Protein AF-A0AAP3E823-F1 (afdb_monomer)

Solvent-accessible surface area (backbone atoms only — not comparable to full-atom values): 6350 Å² total; per-residue (Å²): 135,90,78,86,80,84,66,69,61,62,56,53,45,59,74,65,74,56,81,78,81,44,79,62,42,67,45,74,44,62,68,38,84,62,47,60,47,36,44,69,20,54,100,88,42,79,54,56,54,14,58,66,61,13,47,54,51,44,65,74,42,41,81,78,70,56,56,98,84,59,53,60,43,56,47,44,50,53,53,39,50,49,29,41,52,40,19,40,69,52,34,72,75,85,82,45,58,60,33,75,30,47,45,75,42,82,103

Radius of gyration: 16.6 Å; Cα contacts (8 Å, |Δi|>4): 126; chains: 1; bounding box: 34×46×40 Å

Sequence (107 aa):
MSGISVSGFDTVLDALDYDVSGTAKYTVKARAEYAVFVEFGSSRNQAQPFIRPAVEQTMRNIDTLIDDTADSDEIARILAEDIADNSRGNAPVDTGNLRDSITVEEQ

Foldseek 3Di:
DDDDDPPPPVVVCVVVVPPLPAPKAKDKDQQPPCVVCQQCPDPVGHHQRQLVVQLVVCVVCLVVLDDVPDDNNRSNVSSSVSSLVSSLVSDDVPPSSRSVRIDMDID

Structure (mmCIF, N/CA/C/O backbone):
data_AF-A0AAP3E823-F1
#
_entry.id   AF-A0AAP3E823-F1
#
loop_
_atom_site.group_PDB
_atom_site.id
_atom_site.type_symbol
_atom_site.label_atom_id
_atom_site.label_alt_id
_atom_site.label_comp_id
_atom_site.label_asym_id
_atom_site.label_entity_id
_atom_site.label_seq_id
_atom_site.pdbx_PDB_ins_code
_atom_site.Cartn_x
_atom_site.Cartn_y
_atom_site.Cartn_z
_atom_site.occupancy
_atom_site.B_iso_or_equiv
_atom_site.auth_seq_id
_atom_site.auth_comp_id
_atom_site.auth_asym_id
_atom_site.auth_atom_id
_atom_site.pdbx_PDB_model_num
ATOM 1 N N . MET A 1 1 ? -7.430 33.522 -3.231 1.00 36.59 1 MET A N 1
ATOM 2 C CA . MET A 1 1 ? -6.639 33.022 -2.087 1.00 36.59 1 MET A CA 1
ATOM 3 C C . MET A 1 1 ? -5.451 32.278 -2.667 1.00 36.59 1 MET A C 1
ATOM 5 O O . MET A 1 1 ? -5.670 31.330 -3.404 1.00 36.59 1 MET A O 1
ATOM 9 N N . SER A 1 2 ? -4.241 32.800 -2.463 1.00 41.62 2 SER A N 1
ATOM 10 C CA . SER A 1 2 ? -3.000 32.258 -3.030 1.00 41.62 2 SER A CA 1
ATOM 11 C C . SER A 1 2 ? -2.523 31.082 -2.181 1.00 41.62 2 SER A C 1
ATOM 13 O O . SER A 1 2 ? -2.332 31.249 -0.977 1.00 41.62 2 SER A O 1
ATOM 15 N N . GLY A 1 3 ? -2.382 29.906 -2.790 1.00 35.06 3 GLY A N 1
ATOM 16 C CA . GLY A 1 3 ? -1.703 28.760 -2.195 1.00 35.06 3 GLY A CA 1
ATOM 17 C C . GLY A 1 3 ? -0.264 28.736 -2.693 1.00 35.06 3 GLY A C 1
ATOM 18 O O . GLY A 1 3 ? -0.032 28.641 -3.894 1.00 35.06 3 GLY A O 1
ATOM 19 N N . ILE A 1 4 ? 0.695 28.853 -1.780 1.00 42.94 4 ILE A N 1
ATOM 20 C CA . ILE A 1 4 ? 2.114 28.660 -2.077 1.00 42.94 4 ILE A CA 1
ATOM 21 C C . ILE A 1 4 ? 2.343 27.146 -2.138 1.00 42.94 4 ILE A C 1
ATOM 23 O O . ILE A 1 4 ? 2.301 26.477 -1.108 1.00 42.94 4 ILE A O 1
ATOM 27 N N . SER A 1 5 ? 2.554 26.611 -3.342 1.00 43.97 5 SER A N 1
ATOM 28 C CA . SER A 1 5 ? 3.128 25.277 -3.526 1.00 43.97 5 SER A CA 1
ATOM 29 C C . SER A 1 5 ? 4.645 25.413 -3.434 1.00 43.97 5 SER A C 1
ATOM 31 O O . SER A 1 5 ? 5.263 26.074 -4.266 1.00 43.97 5 SER A O 1
ATOM 33 N N . VAL A 1 6 ? 5.239 24.856 -2.382 1.00 46.38 6 VAL A N 1
ATOM 34 C CA . VAL A 1 6 ? 6.695 24.779 -2.225 1.00 46.38 6 VAL A CA 1
ATOM 35 C C . VAL A 1 6 ? 7.159 23.510 -2.939 1.00 46.38 6 VAL A C 1
ATOM 37 O O . VAL A 1 6 ? 7.185 22.432 -2.350 1.00 46.38 6 VAL A O 1
ATOM 40 N N . SER A 1 7 ? 7.501 23.624 -4.221 1.00 50.16 7 SER A N 1
ATOM 41 C CA . SER A 1 7 ? 8.065 22.538 -5.032 1.00 50.16 7 SER A CA 1
ATOM 42 C C . SER A 1 7 ? 9.583 22.466 -4.844 1.00 50.16 7 SER A C 1
ATOM 44 O O . SER A 1 7 ? 10.351 22.746 -5.754 1.00 50.16 7 SER A O 1
ATOM 46 N N . GLY A 1 8 ? 10.026 22.141 -3.629 1.00 46.88 8 GLY A N 1
ATOM 47 C CA . GLY A 1 8 ? 11.443 21.866 -3.358 1.00 46.88 8 GLY A CA 1
ATOM 48 C C . GLY A 1 8 ? 11.865 20.448 -3.746 1.00 46.88 8 GLY A C 1
ATOM 49 O O . GLY A 1 8 ? 13.049 20.190 -3.864 1.00 46.88 8 GLY A O 1
ATOM 50 N N . PHE A 1 9 ? 10.913 19.531 -3.936 1.00 53.16 9 PHE A N 1
ATOM 51 C CA . PHE A 1 9 ? 11.193 18.133 -4.283 1.00 53.16 9 PHE A CA 1
ATOM 52 C C . PHE A 1 9 ? 11.320 17.927 -5.799 1.00 53.16 9 PHE A C 1
ATOM 54 O O . PHE A 1 9 ? 12.211 17.221 -6.246 1.00 53.16 9 PHE A O 1
ATOM 61 N N . ASP A 1 10 ? 10.483 18.614 -6.581 1.00 53.50 10 ASP A N 1
ATOM 62 C CA . ASP A 1 10 ? 10.449 18.540 -8.050 1.00 53.50 10 ASP A CA 1
ATOM 63 C C . ASP A 1 10 ? 11.791 18.962 -8.676 1.00 53.50 10 ASP A C 1
ATOM 65 O O . ASP A 1 10 ? 12.377 18.255 -9.486 1.00 53.50 10 ASP A O 1
ATOM 69 N N . THR A 1 11 ? 12.368 20.059 -8.174 1.00 54.12 11 THR A N 1
ATOM 70 C CA . THR A 1 11 ? 13.684 20.562 -8.604 1.00 54.12 11 THR A CA 1
ATOM 71 C C . THR A 1 11 ? 14.839 19.643 -8.202 1.00 54.12 11 THR A C 1
ATOM 73 O O . THR A 1 11 ? 15.893 19.667 -8.827 1.00 54.12 11 THR A O 1
ATOM 76 N N . VAL A 1 12 ? 14.674 18.857 -7.135 1.00 57.88 12 VAL A N 1
ATOM 77 C CA . VAL A 1 12 ? 15.710 17.924 -6.671 1.00 57.88 12 VAL A CA 1
ATOM 78 C C . VAL A 1 12 ? 15.712 16.659 -7.528 1.00 57.88 12 VAL A C 1
ATOM 80 O O . VAL A 1 12 ? 16.789 16.137 -7.794 1.00 57.88 12 VAL A O 1
ATOM 83 N N . LEU A 1 13 ? 14.547 16.207 -8.007 1.00 55.44 13 LEU A N 1
ATOM 84 C CA . LEU A 1 13 ? 14.467 15.127 -8.996 1.00 55.44 13 LEU A CA 1
ATOM 85 C C . LEU A 1 13 ? 15.037 15.555 -10.357 1.00 55.44 13 LEU A C 1
ATOM 87 O O . LEU A 1 13 ? 15.832 14.814 -10.927 1.00 55.44 13 LEU A O 1
ATOM 91 N N . ASP A 1 14 ? 14.723 16.770 -10.816 1.00 51.12 14 ASP A N 1
ATOM 92 C CA . ASP A 1 14 ? 15.259 17.338 -12.067 1.00 51.12 14 ASP A CA 1
ATOM 93 C C . ASP A 1 14 ? 16.796 17.498 -12.021 1.00 51.12 14 ASP A C 1
ATOM 95 O O . ASP A 1 14 ? 17.508 17.194 -12.975 1.00 51.12 14 ASP A O 1
ATOM 99 N N . ALA A 1 15 ? 17.349 17.890 -10.864 1.00 58.41 15 ALA A N 1
ATOM 100 C CA . ALA A 1 15 ? 18.794 18.041 -10.667 1.00 58.41 15 ALA A CA 1
ATOM 101 C C . ALA A 1 15 ? 19.578 16.715 -10.606 1.00 58.41 15 ALA A C 1
ATOM 103 O O . ALA A 1 15 ? 20.806 16.739 -10.721 1.00 58.41 15 ALA A O 1
ATOM 104 N N . LEU A 1 16 ? 18.903 15.579 -10.400 1.00 66.25 16 LEU A N 1
ATOM 105 C CA . LEU A 1 16 ? 19.521 14.250 -10.409 1.00 66.25 16 LEU A CA 1
ATOM 106 C C . LEU A 1 16 ? 19.560 13.613 -11.812 1.00 66.25 16 LEU 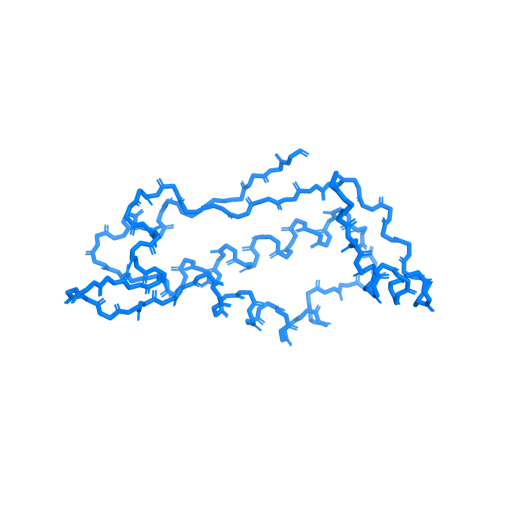A C 1
ATOM 108 O O . LEU A 1 16 ? 19.984 12.466 -11.911 1.00 66.25 16 LEU A O 1
ATOM 112 N N . ASP A 1 17 ? 19.163 14.334 -12.874 1.00 49.28 17 ASP A N 1
ATOM 113 C CA . ASP A 1 17 ? 19.065 13.816 -14.258 1.00 49.28 17 ASP A CA 1
ATOM 114 C C . ASP A 1 17 ? 18.221 12.529 -14.344 1.00 49.28 17 ASP A C 1
ATOM 116 O O . ASP A 1 17 ? 18.445 11.650 -15.174 1.00 49.28 17 ASP A O 1
ATOM 120 N N . TYR A 1 18 ? 17.253 12.386 -13.435 1.00 50.22 18 TYR A N 1
ATOM 121 C CA . TYR A 1 18 ? 16.345 11.251 -13.405 1.00 50.22 18 TYR A CA 1
ATOM 122 C C . TYR A 1 18 ? 15.107 11.644 -14.215 1.00 50.22 18 TYR A C 1
ATOM 124 O O . TYR A 1 18 ? 14.174 12.246 -13.682 1.00 50.22 18 TYR A O 1
ATOM 132 N N . ASP A 1 19 ? 15.126 11.362 -15.522 1.00 44.91 19 ASP A N 1
ATOM 133 C CA . ASP A 1 19 ? 13.972 11.528 -16.413 1.00 44.91 19 ASP A CA 1
ATOM 134 C C . ASP A 1 19 ? 12.849 10.587 -15.950 1.00 44.91 19 ASP A C 1
ATOM 136 O O . ASP A 1 19 ? 12.721 9.453 -16.411 1.00 44.91 19 ASP A O 1
ATOM 140 N N . VAL A 1 20 ? 12.032 11.026 -14.986 1.00 50.47 20 VAL A N 1
ATOM 141 C CA . VAL A 1 20 ? 10.769 10.353 -14.653 1.00 50.47 20 VAL A CA 1
ATOM 142 C C . VAL A 1 20 ? 9.775 10.678 -15.764 1.00 50.47 20 VAL A C 1
ATOM 144 O O . VAL A 1 20 ? 8.803 11.403 -15.575 1.00 50.47 20 VAL A O 1
ATOM 147 N N . SER A 1 21 ? 10.014 10.109 -16.941 1.00 50.25 21 SER A N 1
ATOM 148 C CA . SER A 1 21 ? 9.068 10.050 -18.058 1.00 50.25 21 SER A CA 1
ATOM 149 C C . SER A 1 21 ? 8.105 8.860 -17.895 1.00 50.25 21 SER A C 1
ATOM 151 O O . SER A 1 21 ? 7.580 8.305 -18.857 1.00 50.25 21 SER A O 1
ATOM 153 N N . GLY A 1 22 ? 7.871 8.435 -16.649 1.00 53.28 22 GLY A N 1
ATOM 154 C CA . GLY A 1 22 ? 6.865 7.434 -16.324 1.00 53.28 22 GLY A CA 1
ATOM 155 C C . GLY A 1 22 ? 5.484 8.076 -16.343 1.00 53.28 22 GLY A C 1
ATOM 156 O O . GLY A 1 22 ? 5.188 8.951 -15.527 1.00 53.28 22 GLY A O 1
ATOM 157 N N . THR A 1 23 ? 4.635 7.666 -17.283 1.00 60.94 23 THR A N 1
ATOM 158 C CA . THR A 1 23 ? 3.230 8.106 -17.320 1.00 60.94 23 THR A CA 1
ATOM 159 C C . THR A 1 23 ? 2.358 7.215 -16.428 1.00 60.94 23 THR A C 1
ATOM 161 O O . THR A 1 23 ? 1.293 7.653 -15.986 1.00 60.94 23 THR A O 1
ATOM 164 N N . ALA A 1 24 ? 2.806 5.991 -16.119 1.00 68.50 24 ALA A N 1
ATOM 165 C CA . ALA A 1 24 ? 2.025 5.024 -15.359 1.00 68.50 24 ALA A CA 1
ATOM 166 C C . ALA A 1 24 ? 1.988 5.377 -13.867 1.00 68.50 24 ALA A C 1
ATOM 168 O O . ALA A 1 24 ? 2.993 5.353 -13.151 1.00 68.50 24 ALA A O 1
ATOM 169 N N . LYS A 1 25 ? 0.789 5.683 -13.371 1.00 78.62 25 LYS A N 1
ATOM 170 C CA . LYS A 1 25 ? 0.564 6.028 -11.970 1.00 78.62 25 LYS A CA 1
ATOM 171 C C . LYS A 1 25 ? -0.207 4.919 -11.274 1.00 78.62 25 LYS A C 1
ATOM 173 O O . LYS A 1 25 ? -1.390 4.722 -11.521 1.00 78.62 25 LYS A O 1
ATOM 178 N N . TYR A 1 26 ? 0.430 4.257 -10.318 1.00 83.06 26 TYR A N 1
ATOM 179 C CA . TYR A 1 26 ? -0.208 3.208 -9.528 1.00 83.06 26 TYR A CA 1
ATOM 180 C C . TYR A 1 26 ? -0.724 3.741 -8.188 1.00 83.0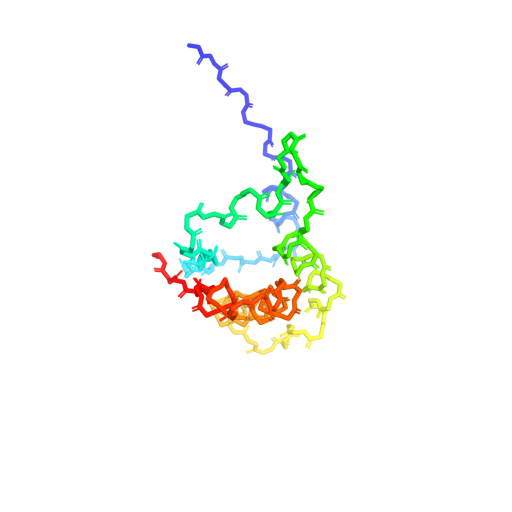6 26 TYR A C 1
ATOM 182 O O . TYR A 1 26 ? -0.124 4.608 -7.553 1.00 83.06 26 TYR A O 1
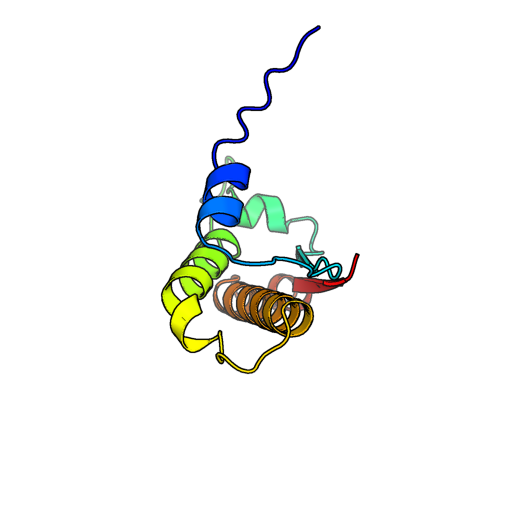ATOM 190 N N . THR A 1 27 ? -1.867 3.225 -7.739 1.00 87.06 27 THR A N 1
ATOM 191 C CA . THR A 1 27 ? -2.468 3.529 -6.437 1.00 87.06 27 THR A CA 1
ATOM 192 C C . THR A 1 27 ? -2.704 2.245 -5.660 1.00 87.06 27 THR A C 1
ATOM 194 O O . THR A 1 27 ? -3.466 1.383 -6.092 1.00 87.06 27 THR A O 1
ATOM 197 N N . VAL A 1 28 ? -2.114 2.154 -4.471 1.00 87.56 28 VAL A N 1
ATOM 198 C CA . VAL A 1 28 ? -2.389 1.072 -3.520 1.00 87.56 28 VAL A CA 1
ATOM 199 C C . VAL A 1 28 ? -3.566 1.482 -2.635 1.00 87.56 28 VAL A C 1
ATOM 201 O O . VAL A 1 28 ? -3.534 2.538 -1.998 1.00 87.56 28 VAL A O 1
ATOM 204 N N . LYS A 1 29 ? -4.625 0.669 -2.601 1.00 89.12 29 LYS A N 1
ATOM 205 C CA . LYS A 1 29 ? -5.836 0.928 -1.804 1.00 89.12 29 LYS A CA 1
ATOM 206 C C . LYS A 1 29 ? -6.193 -0.285 -0.960 1.00 89.12 29 LYS A C 1
ATOM 208 O O . LYS A 1 29 ? -6.198 -1.404 -1.458 1.00 89.12 29 LYS A O 1
ATOM 213 N N . ALA A 1 30 ? -6.580 -0.045 0.290 1.00 90.38 30 ALA A N 1
ATOM 214 C CA . ALA A 1 30 ? -7.309 -1.017 1.096 1.00 90.38 30 ALA A CA 1
ATOM 215 C C . ALA A 1 30 ? -8.812 -0.761 0.924 1.00 90.38 30 ALA A C 1
ATOM 217 O O . ALA A 1 30 ? -9.305 0.301 1.309 1.00 90.38 30 ALA A O 1
ATOM 218 N N . ARG A 1 31 ? -9.542 -1.702 0.313 1.00 89.94 31 ARG A N 1
ATOM 219 C CA . ARG A 1 31 ? -10.980 -1.535 0.026 1.00 89.94 31 ARG A CA 1
ATOM 220 C C . ARG A 1 31 ? -11.883 -1.742 1.240 1.00 89.94 31 ARG A C 1
ATOM 222 O O . ARG A 1 31 ? -13.047 -1.353 1.199 1.00 89.94 31 ARG A O 1
ATOM 229 N N . ALA A 1 32 ? -11.377 -2.347 2.311 1.00 90.19 32 ALA A N 1
ATOM 230 C CA . ALA A 1 32 ? -12.136 -2.489 3.544 1.00 90.19 32 ALA A CA 1
ATOM 231 C C . ALA A 1 32 ? -12.419 -1.110 4.163 1.00 90.19 32 ALA A C 1
ATOM 233 O O . ALA A 1 32 ? -11.495 -0.374 4.499 1.00 90.19 32 ALA A O 1
ATOM 234 N N . GLU A 1 33 ? -13.694 -0.777 4.383 1.00 87.81 33 GLU A N 1
ATOM 235 C CA . GLU A 1 33 ? -14.102 0.525 4.942 1.00 87.81 33 GLU A CA 1
ATOM 236 C C . GLU A 1 33 ? -13.450 0.820 6.301 1.00 87.81 33 GLU A C 1
ATOM 238 O O . GLU A 1 33 ? -13.117 1.961 6.618 1.00 87.81 33 GLU A O 1
ATOM 243 N N . TYR A 1 34 ? -13.221 -0.224 7.102 1.00 88.88 34 TYR A N 1
ATOM 244 C CA . TYR A 1 34 ? -12.612 -0.094 8.421 1.00 88.88 34 TYR A CA 1
ATOM 245 C C . TYR A 1 34 ? -11.081 0.039 8.394 1.00 88.88 34 TYR A C 1
ATOM 247 O O . TYR A 1 34 ? -10.487 0.291 9.443 1.00 88.88 34 TYR A O 1
ATOM 255 N N . ALA A 1 35 ? -10.433 -0.097 7.230 1.00 90.81 35 ALA A N 1
ATOM 256 C CA . ALA A 1 35 ? -8.977 -0.036 7.087 1.00 90.81 35 ALA A CA 1
ATOM 257 C C . ALA A 1 35 ? -8.382 1.270 7.636 1.00 90.81 35 ALA A C 1
ATOM 259 O O . ALA A 1 35 ? -7.332 1.258 8.272 1.00 90.81 35 ALA A O 1
ATOM 260 N N . VAL A 1 36 ? -9.089 2.392 7.464 1.00 91.75 36 VAL A N 1
ATOM 261 C CA . VAL A 1 36 ? -8.663 3.704 7.976 1.00 91.75 36 VAL A CA 1
ATOM 262 C C . VAL A 1 36 ? -8.580 3.707 9.505 1.00 91.75 36 VAL A C 1
ATOM 264 O O . VAL A 1 36 ? -7.625 4.231 10.073 1.00 91.75 36 VAL A O 1
ATOM 267 N N . PHE A 1 37 ? -9.546 3.087 10.186 1.00 92.38 37 PHE A N 1
ATOM 268 C CA . PHE A 1 37 ? -9.533 2.996 11.649 1.00 92.38 37 PHE A CA 1
ATOM 269 C C . PHE A 1 37 ? -8.450 2.044 12.163 1.00 92.38 37 PHE A C 1
ATOM 271 O O . PHE A 1 37 ? -7.999 2.201 13.294 1.00 92.38 37 PHE A O 1
ATOM 278 N N . VAL A 1 38 ? -8.029 1.071 11.351 1.00 92.44 38 VAL A N 1
ATOM 279 C CA . VAL A 1 38 ? -6.908 0.179 11.677 1.00 92.44 38 VAL A CA 1
ATOM 280 C C . VAL A 1 38 ? -5.582 0.930 11.530 1.00 92.44 38 VAL A C 1
ATOM 282 O O . VAL A 1 38 ? -4.793 0.940 12.470 1.00 92.44 38 VAL A O 1
ATOM 285 N N . GLU A 1 39 ? -5.379 1.645 10.419 1.00 92.00 39 GLU A N 1
ATOM 286 C CA . GLU A 1 39 ? -4.135 2.378 10.137 1.00 92.00 39 GLU A CA 1
ATOM 287 C C . GLU A 1 39 ? -3.855 3.489 11.160 1.00 92.00 39 GLU A C 1
ATOM 289 O O . GLU A 1 39 ? -2.727 3.652 11.622 1.00 92.00 39 GLU A O 1
ATOM 294 N N . PHE A 1 40 ? -4.884 4.257 11.525 1.00 93.62 40 PHE A N 1
ATOM 295 C CA . PHE A 1 40 ? -4.742 5.437 12.387 1.00 93.62 40 PHE A CA 1
ATOM 296 C C . PHE A 1 40 ? -5.193 5.211 13.831 1.00 93.62 40 PHE A C 1
ATOM 298 O O . PHE A 1 40 ? -4.934 6.048 14.698 1.00 93.62 40 PHE A O 1
ATOM 305 N N . GLY A 1 41 ? -5.845 4.083 14.108 1.00 92.56 41 GLY A N 1
ATOM 306 C CA . GLY A 1 41 ? -6.481 3.823 15.392 1.00 92.56 41 GLY A CA 1
ATOM 307 C C . GLY A 1 41 ? -7.807 4.566 15.558 1.00 92.56 41 GLY A C 1
ATOM 308 O O . GLY A 1 41 ? -8.283 5.309 14.698 1.00 92.56 41 GLY A O 1
ATOM 309 N N . SER A 1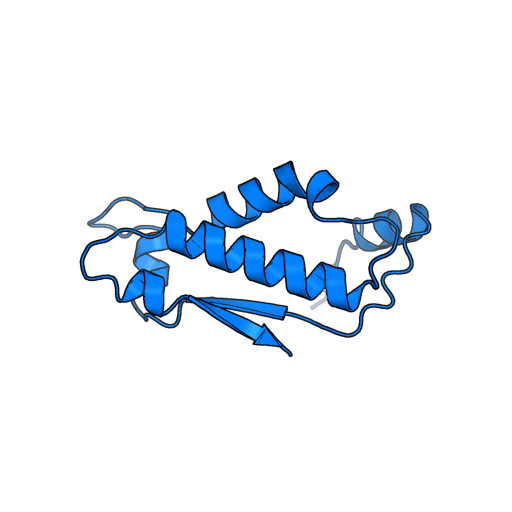 42 ? -8.431 4.353 16.711 1.00 91.62 42 SER A N 1
ATOM 310 C CA . SER A 1 42 ? -9.670 5.015 17.120 1.00 91.62 42 SER A CA 1
ATOM 311 C C . SER A 1 42 ? -9.616 5.366 18.607 1.00 91.62 42 SER A C 1
ATOM 313 O O . SER A 1 42 ? -8.685 4.997 19.316 1.00 91.62 42 SER A O 1
ATOM 315 N N . SER A 1 43 ? -10.647 6.030 19.131 1.00 91.00 43 SER A N 1
ATOM 316 C CA . SER A 1 43 ? -10.730 6.332 20.569 1.00 91.00 43 SER A CA 1
ATOM 317 C C . SER A 1 43 ? -10.757 5.089 21.468 1.00 91.00 43 SER A C 1
ATOM 319 O O . SER A 1 43 ? -10.501 5.201 22.664 1.00 91.00 43 SER A O 1
ATOM 321 N N . ARG A 1 44 ? -11.091 3.915 20.913 1.00 89.81 44 ARG A N 1
ATOM 322 C CA . ARG A 1 44 ? -11.241 2.655 21.657 1.00 89.81 44 ARG A CA 1
ATOM 323 C C . ARG A 1 44 ? -10.136 1.638 21.376 1.00 89.81 44 ARG A C 1
ATOM 325 O O . ARG A 1 44 ? -9.932 0.763 22.206 1.00 89.81 44 ARG A O 1
ATOM 332 N N . ASN A 1 45 ? -9.432 1.766 20.252 1.00 91.25 45 ASN A N 1
ATOM 333 C CA . ASN A 1 45 ? -8.407 0.822 19.804 1.00 91.25 45 ASN A CA 1
ATOM 334 C C . ASN A 1 45 ? -7.157 1.579 19.346 1.00 91.25 45 ASN A C 1
ATOM 336 O O . ASN A 1 45 ? -7.268 2.559 18.612 1.00 91.25 45 ASN A O 1
ATOM 340 N N . GLN A 1 46 ? -5.975 1.103 19.741 1.00 93.19 46 GLN A N 1
ATOM 341 C CA . GLN A 1 46 ? -4.702 1.645 19.256 1.00 93.19 46 GLN A CA 1
ATOM 342 C C . GLN A 1 46 ? -4.533 1.419 17.746 1.00 93.19 46 GLN A C 1
ATOM 344 O O . GLN A 1 46 ? -5.103 0.483 17.185 1.00 93.19 46 GLN A O 1
ATOM 349 N N . ALA A 1 47 ? -3.741 2.284 17.109 1.00 94.19 47 ALA A N 1
ATOM 350 C CA . ALA A 1 47 ? -3.379 2.147 15.704 1.00 94.19 47 ALA A CA 1
ATOM 351 C C . ALA A 1 47 ? -2.563 0.871 15.472 1.00 94.19 47 ALA A C 1
ATOM 353 O O . ALA A 1 47 ? -1.631 0.575 16.221 1.00 94.19 47 ALA A O 1
ATOM 354 N N . GLN A 1 48 ? -2.900 0.151 14.409 1.00 92.56 48 GLN A N 1
ATOM 355 C CA . GLN A 1 48 ? -2.146 -0.978 13.877 1.00 92.56 48 GLN A CA 1
ATOM 356 C C . GLN A 1 48 ? -1.790 -0.645 12.423 1.00 92.56 48 GLN A C 1
ATOM 358 O O . GLN A 1 48 ? -2.434 -1.145 11.498 1.00 92.56 48 GLN A O 1
ATOM 363 N N . PRO A 1 49 ? -0.830 0.274 12.212 1.00 93.25 49 PRO A N 1
ATOM 364 C CA . PRO A 1 49 ? -0.476 0.726 10.879 1.00 93.25 49 PRO A CA 1
ATOM 365 C C . PRO A 1 49 ? 0.101 -0.429 10.064 1.00 93.25 49 PRO A C 1
ATOM 367 O O . PRO A 1 49 ? 0.919 -1.205 10.557 1.00 93.25 49 PRO A O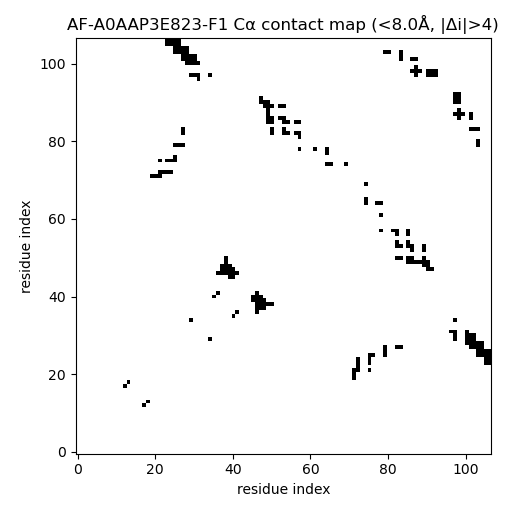 1
ATOM 370 N N . PHE A 1 50 ? -0.313 -0.519 8.808 1.00 92.62 50 PHE A N 1
ATOM 371 C CA . PHE A 1 50 ? 0.100 -1.559 7.874 1.00 92.62 50 PHE A CA 1
ATOM 372 C C . PHE A 1 50 ? 0.585 -0.974 6.544 1.00 92.62 50 PHE A C 1
ATOM 374 O O . PHE A 1 50 ? 1.536 -1.511 5.978 1.00 92.62 50 PHE A O 1
ATOM 381 N N . ILE A 1 51 ? 0.024 0.155 6.087 1.00 90.31 51 ILE A N 1
ATOM 382 C CA . ILE A 1 51 ? 0.466 0.819 4.846 1.00 90.31 51 ILE A CA 1
ATOM 383 C C . ILE A 1 51 ? 1.731 1.640 5.084 1.00 90.31 51 ILE A C 1
ATOM 385 O O . ILE A 1 51 ? 2.707 1.495 4.353 1.00 90.31 51 ILE A O 1
ATOM 389 N N . ARG A 1 52 ? 1.752 2.497 6.114 1.00 91.56 52 ARG A N 1
ATOM 390 C CA . ARG A 1 52 ? 2.945 3.299 6.449 1.00 91.56 52 ARG A CA 1
ATOM 391 C C . ARG A 1 52 ? 4.218 2.455 6.598 1.00 91.56 52 ARG A C 1
ATOM 393 O O . ARG A 1 52 ? 5.187 2.758 5.902 1.00 91.56 52 ARG A O 1
ATOM 400 N N . PRO A 1 53 ? 4.242 1.391 7.427 1.00 93.75 53 PRO A N 1
ATOM 401 C CA . PRO A 1 53 ? 5.441 0.570 7.555 1.00 93.75 53 PRO A CA 1
ATOM 402 C C . PRO A 1 53 ? 5.795 -0.167 6.260 1.00 93.75 53 PRO A C 1
ATOM 404 O O . PRO A 1 53 ? 6.978 -0.396 6.027 1.00 93.75 53 PRO A O 1
ATOM 407 N N . ALA A 1 54 ? 4.820 -0.500 5.406 1.00 91.94 54 ALA A N 1
ATOM 408 C C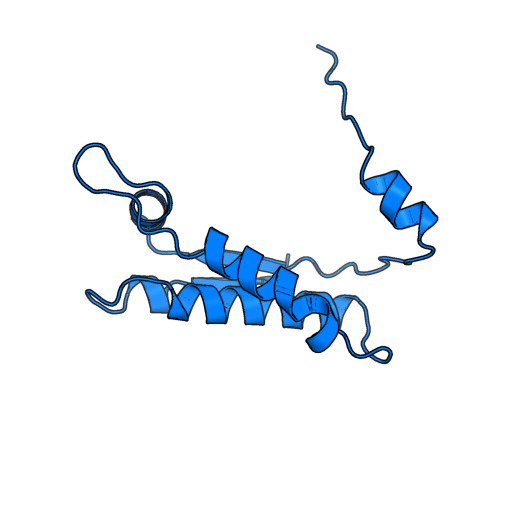A . ALA A 1 54 ? 5.084 -1.110 4.105 1.00 91.94 54 ALA A CA 1
ATOM 409 C C . ALA A 1 54 ? 5.819 -0.149 3.164 1.00 91.94 54 ALA A C 1
ATOM 411 O O . ALA A 1 54 ? 6.845 -0.514 2.603 1.00 91.94 54 ALA A O 1
ATOM 412 N N . VAL A 1 55 ? 5.370 1.106 3.069 1.00 89.75 55 VAL A N 1
ATOM 413 C CA . VAL A 1 55 ? 6.068 2.137 2.281 1.00 89.75 55 VAL A CA 1
ATOM 414 C C . VAL A 1 55 ? 7.488 2.346 2.800 1.00 89.75 55 VAL A C 1
ATOM 416 O O . VAL A 1 55 ? 8.432 2.395 2.021 1.00 89.75 55 VAL A O 1
ATOM 419 N N . GLU A 1 56 ? 7.669 2.429 4.118 1.00 90.31 56 GLU A N 1
ATOM 420 C CA . GLU A 1 56 ? 9.003 2.571 4.707 1.00 90.31 56 GLU A CA 1
ATOM 421 C C . GLU A 1 56 ? 9.905 1.355 4.439 1.00 90.31 56 GLU A C 1
ATOM 423 O O . GLU A 1 56 ? 11.112 1.521 4.270 1.00 90.31 56 GLU A O 1
ATOM 428 N N . GLN A 1 57 ? 9.351 0.138 4.418 1.00 90.12 57 GLN A N 1
ATOM 429 C CA . GLN A 1 57 ? 10.079 -1.084 4.057 1.00 90.12 57 GLN A CA 1
ATOM 430 C C . GLN A 1 57 ? 10.522 -1.047 2.595 1.00 90.12 57 GLN A C 1
ATOM 432 O O . GLN A 1 57 ? 11.710 -1.225 2.330 1.00 90.12 57 GLN A O 1
ATOM 437 N N . THR A 1 58 ? 9.608 -0.733 1.679 1.00 87.44 58 THR A N 1
ATOM 438 C CA . THR A 1 58 ? 9.913 -0.606 0.251 1.00 87.44 58 THR A CA 1
ATOM 439 C C . THR A 1 58 ? 10.965 0.473 0.005 1.00 87.44 58 THR A C 1
ATOM 441 O O . THR A 1 58 ? 11.937 0.229 -0.697 1.00 87.44 58 THR A O 1
ATOM 444 N N . MET A 1 59 ? 10.853 1.635 0.655 1.00 84.12 59 MET A N 1
ATOM 445 C CA . MET A 1 59 ? 11.831 2.722 0.514 1.00 84.12 59 MET A CA 1
ATOM 446 C C . MET A 1 59 ? 13.225 2.347 1.027 1.00 84.12 59 MET A C 1
ATOM 448 O O . MET A 1 59 ? 14.217 2.826 0.490 1.00 84.12 59 MET A O 1
ATOM 452 N N . ARG A 1 60 ? 13.329 1.481 2.044 1.00 86.94 60 ARG A N 1
ATOM 453 C CA . ARG A 1 60 ? 14.629 0.949 2.492 1.00 86.94 60 ARG A CA 1
ATOM 454 C C . ARG A 1 60 ? 15.235 -0.050 1.510 1.00 86.94 60 ARG A C 1
ATOM 456 O O . ARG A 1 60 ? 16.450 -0.204 1.501 1.00 86.94 60 ARG A O 1
ATOM 463 N N . ASN A 1 61 ? 14.398 -0.720 0.724 1.00 83.50 61 ASN A N 1
ATOM 464 C CA . ASN A 1 61 ? 14.800 -1.768 -0.209 1.00 83.50 61 ASN A CA 1
ATOM 465 C C . ASN A 1 61 ? 14.796 -1.293 -1.669 1.00 83.50 61 ASN A C 1
ATOM 467 O O . ASN A 1 61 ? 15.002 -2.108 -2.565 1.00 83.50 61 ASN A O 1
ATOM 471 N N . ILE A 1 62 ? 14.562 -0.000 -1.917 1.00 80.56 62 ILE A N 1
ATOM 472 C CA . ILE A 1 62 ? 14.365 0.540 -3.266 1.00 80.56 62 ILE A CA 1
ATOM 473 C C . ILE A 1 62 ? 15.578 0.269 -4.164 1.00 80.56 62 ILE A C 1
ATOM 475 O O . ILE A 1 62 ? 15.409 -0.164 -5.298 1.00 80.56 62 ILE A O 1
ATOM 479 N N . ASP A 1 63 ? 16.786 0.361 -3.604 1.00 79.31 63 ASP A N 1
ATOM 480 C CA . ASP A 1 63 ? 18.050 0.068 -4.291 1.00 79.31 63 ASP A CA 1
ATOM 481 C C . ASP A 1 63 ? 18.178 -1.403 -4.729 1.00 79.31 63 ASP A C 1
ATOM 483 O O . ASP A 1 63 ? 18.986 -1.732 -5.587 1.00 79.31 63 ASP A O 1
ATOM 487 N N . THR A 1 64 ? 17.418 -2.315 -4.11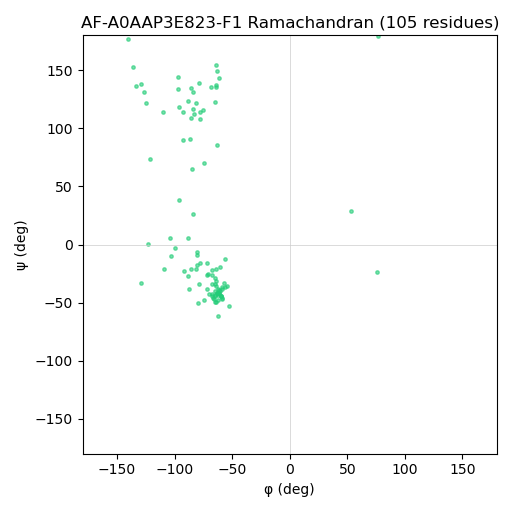3 1.00 75.06 64 THR A N 1
ATOM 488 C CA . THR A 1 64 ? 17.392 -3.745 -4.481 1.00 75.06 64 THR A CA 1
ATOM 489 C C . THR A 1 64 ? 16.299 -4.054 -5.505 1.00 75.06 64 THR A C 1
ATOM 491 O O . THR A 1 64 ? 16.372 -5.067 -6.195 1.00 75.06 64 THR A O 1
ATOM 494 N N . LEU A 1 65 ? 15.270 -3.206 -5.576 1.00 67.31 65 LEU A N 1
ATOM 495 C CA . LEU A 1 65 ? 14.116 -3.356 -6.466 1.00 67.31 65 LEU A CA 1
ATOM 496 C C . LEU A 1 65 ? 14.353 -2.706 -7.835 1.00 67.31 65 LEU A C 1
ATOM 498 O O . LEU A 1 65 ? 13.756 -3.138 -8.818 1.00 67.31 65 LEU A O 1
ATOM 502 N N . ILE A 1 66 ? 15.206 -1.681 -7.897 1.00 74.50 66 ILE A N 1
ATOM 503 C CA . ILE A 1 66 ? 15.573 -1.003 -9.139 1.00 74.50 66 ILE A CA 1
ATOM 504 C C . ILE A 1 66 ? 16.728 -1.766 -9.794 1.00 74.50 66 ILE A C 1
ATOM 506 O O . ILE A 1 66 ? 17.855 -1.757 -9.307 1.00 74.50 66 ILE A O 1
ATOM 510 N N . ASP A 1 67 ? 16.428 -2.438 -10.902 1.00 70.75 67 ASP A N 1
ATOM 511 C CA . ASP A 1 67 ? 17.433 -2.875 -11.870 1.00 70.75 67 ASP A CA 1
ATOM 512 C C . ASP A 1 67 ? 17.711 -1.696 -12.814 1.00 70.75 67 ASP A C 1
ATOM 514 O O . ASP A 1 67 ? 16.767 -1.102 -13.340 1.00 70.75 67 ASP A O 1
ATOM 518 N N . ASP A 1 68 ? 18.986 -1.371 -13.053 1.00 65.44 68 ASP A N 1
ATOM 519 C CA . ASP A 1 68 ? 19.426 -0.295 -13.960 1.00 65.44 68 ASP A CA 1
ATOM 520 C C . ASP A 1 68 ? 18.874 -0.447 -15.396 1.00 65.44 68 ASP A C 1
ATOM 522 O O . ASP A 1 68 ? 18.985 0.466 -16.215 1.00 65.44 68 ASP A O 1
ATOM 526 N N . THR A 1 69 ? 18.303 -1.610 -15.728 1.00 61.88 69 THR A N 1
ATOM 527 C CA . THR A 1 69 ? 17.717 -1.926 -17.037 1.00 61.88 69 THR A CA 1
ATOM 528 C C . THR A 1 69 ? 16.190 -1.810 -17.113 1.00 61.88 69 THR A C 1
ATOM 530 O O . THR A 1 69 ? 15.634 -2.008 -18.196 1.00 61.88 69 THR A O 1
ATOM 533 N N . ALA A 1 70 ? 15.501 -1.503 -16.008 1.00 65.56 70 ALA A N 1
ATOM 534 C CA . ALA A 1 70 ? 14.040 -1.436 -15.968 1.00 65.56 70 ALA A CA 1
ATOM 535 C C . ALA A 1 70 ? 13.491 -0.064 -16.410 1.00 65.56 70 ALA A C 1
ATOM 537 O O . ALA A 1 70 ? 13.946 0.982 -15.951 1.00 65.56 70 ALA A O 1
ATOM 538 N N . ASP A 1 71 ? 12.459 -0.075 -17.264 1.00 75.62 71 ASP A N 1
ATOM 539 C CA . ASP A 1 71 ? 11.711 1.129 -17.647 1.00 75.62 71 ASP A CA 1
ATOM 540 C C . ASP A 1 71 ? 11.007 1.759 -16.426 1.00 75.62 71 ASP A C 1
ATOM 542 O O . ASP A 1 71 ? 10.567 1.060 -15.509 1.00 75.62 71 ASP A O 1
ATOM 546 N N . SER A 1 72 ? 10.831 3.086 -16.410 1.00 74.75 72 SER A N 1
ATOM 547 C CA . SER A 1 72 ? 10.243 3.800 -15.260 1.00 74.75 72 SER A CA 1
ATOM 548 C C . SER A 1 72 ? 8.831 3.324 -14.893 1.00 74.75 72 SER A C 1
ATOM 550 O O . SER A 1 72 ? 8.498 3.238 -13.709 1.00 74.75 72 SER A O 1
ATOM 552 N N . ASP A 1 73 ? 8.012 2.975 -15.888 1.00 80.44 73 ASP A N 1
ATOM 553 C CA . ASP A 1 73 ? 6.662 2.436 -15.672 1.00 80.44 73 ASP A CA 1
ATOM 554 C C . ASP A 1 73 ? 6.700 1.038 -15.026 1.00 80.44 73 ASP A C 1
ATOM 556 O O . ASP A 1 73 ? 5.851 0.701 -14.194 1.00 80.44 73 ASP A O 1
ATOM 560 N N . GLU A 1 74 ? 7.716 0.237 -15.361 1.00 82.38 74 GLU A N 1
ATOM 561 C CA . GLU A 1 74 ? 7.941 -1.085 -14.777 1.00 82.38 74 GLU A CA 1
ATOM 562 C C . GLU A 1 74 ? 8.396 -0.970 -13.319 1.00 82.38 74 GLU A C 1
ATOM 564 O O . GLU A 1 74 ? 7.866 -1.664 -12.448 1.00 82.38 74 GLU A O 1
ATOM 569 N N . ILE A 1 75 ? 9.298 -0.028 -13.026 1.00 84.00 75 ILE A N 1
ATOM 570 C CA . ILE A 1 75 ? 9.723 0.284 -11.655 1.00 84.00 75 ILE A CA 1
ATOM 571 C C . ILE A 1 75 ? 8.517 0.713 -10.811 1.00 84.00 75 ILE A C 1
ATOM 573 O O . ILE A 1 75 ? 8.324 0.210 -9.703 1.00 84.00 75 ILE A O 1
ATOM 577 N N . ALA A 1 76 ? 7.666 1.604 -11.329 1.00 84.06 76 ALA A N 1
ATOM 578 C CA . ALA A 1 76 ? 6.479 2.069 -10.613 1.00 84.06 76 ALA A CA 1
ATOM 579 C C . ALA A 1 76 ? 5.510 0.919 -10.284 1.00 84.06 76 ALA A C 1
ATOM 581 O O . ALA A 1 76 ? 4.974 0.860 -9.172 1.00 84.06 76 ALA A O 1
ATOM 582 N N . ARG A 1 77 ? 5.328 -0.022 -11.219 1.00 86.50 77 ARG A N 1
ATOM 583 C CA . ARG A 1 77 ? 4.515 -1.228 -11.021 1.00 86.50 77 ARG A CA 1
ATOM 584 C C . ARG A 1 77 ? 5.097 -2.135 -9.941 1.00 86.50 77 ARG A C 1
ATOM 586 O O . ARG A 1 77 ? 4.370 -2.541 -9.036 1.00 86.50 77 ARG A O 1
ATOM 593 N N . ILE A 1 78 ? 6.396 -2.429 -10.022 1.00 88.50 78 ILE A N 1
ATOM 594 C CA . ILE A 1 78 ? 7.109 -3.278 -9.057 1.00 88.50 78 ILE A CA 1
ATOM 595 C C . ILE A 1 78 ? 7.013 -2.682 -7.650 1.00 88.50 78 ILE A C 1
ATOM 597 O O . ILE A 1 78 ? 6.671 -3.392 -6.706 1.00 88.50 78 ILE A O 1
ATOM 601 N N . LEU A 1 79 ? 7.243 -1.374 -7.506 1.00 88.31 79 LEU A N 1
ATOM 602 C CA . LEU A 1 79 ? 7.131 -0.691 -6.216 1.00 88.31 79 LEU A CA 1
ATOM 603 C C . LEU A 1 79 ? 5.704 -0.733 -5.667 1.00 88.31 79 LEU A C 1
ATOM 605 O O . LEU A 1 79 ? 5.512 -0.950 -4.473 1.00 88.31 79 LEU A O 1
ATOM 609 N N . ALA A 1 80 ? 4.696 -0.533 -6.517 1.00 89.19 80 ALA A N 1
ATOM 610 C CA . ALA A 1 80 ? 3.305 -0.586 -6.084 1.00 89.19 80 ALA A CA 1
ATOM 611 C C . ALA A 1 80 ? 2.898 -1.987 -5.601 1.00 89.19 80 ALA A C 1
ATOM 613 O O . ALA A 1 80 ? 2.199 -2.098 -4.590 1.00 89.19 80 ALA A O 1
ATOM 614 N N . GLU A 1 81 ? 3.354 -3.040 -6.283 1.00 90.94 81 GLU A N 1
ATOM 615 C CA . GLU A 1 81 ? 3.140 -4.428 -5.857 1.00 90.94 81 GLU A CA 1
ATOM 616 C C . GLU A 1 81 ? 3.896 -4.753 -4.563 1.00 90.94 81 GLU A C 1
ATOM 618 O O . GLU A 1 81 ? 3.291 -5.290 -3.637 1.00 90.94 81 GLU A O 1
ATOM 623 N N . ASP A 1 82 ? 5.161 -4.346 -4.428 1.00 91.44 82 ASP A N 1
ATOM 624 C CA . ASP A 1 82 ? 5.937 -4.568 -3.199 1.00 91.44 82 ASP A CA 1
ATOM 625 C C . ASP A 1 82 ? 5.299 -3.862 -1.989 1.00 91.44 82 ASP A C 1
ATOM 627 O O . ASP A 1 82 ? 5.143 -4.451 -0.916 1.00 91.44 82 ASP A O 1
ATOM 631 N N . ILE A 1 83 ? 4.823 -2.623 -2.164 1.00 91.81 83 ILE A N 1
ATOM 632 C CA . ILE A 1 83 ? 4.075 -1.910 -1.118 1.00 91.81 83 ILE A CA 1
ATOM 633 C C . ILE A 1 83 ? 2.792 -2.668 -0.769 1.00 91.81 83 ILE A C 1
ATOM 635 O O . ILE A 1 83 ? 2.445 -2.766 0.413 1.00 91.81 83 ILE A O 1
ATOM 639 N N . ALA A 1 84 ? 2.066 -3.194 -1.757 1.00 91.75 84 ALA A N 1
ATOM 640 C CA . ALA A 1 84 ? 0.846 -3.955 -1.513 1.00 91.75 84 ALA A CA 1
ATOM 641 C C . ALA A 1 84 ? 1.133 -5.259 -0.756 1.00 91.75 84 ALA A C 1
ATOM 643 O O . ALA A 1 84 ? 0.434 -5.557 0.214 1.00 91.75 84 ALA A O 1
ATOM 644 N N . ASP A 1 85 ? 2.177 -5.995 -1.126 1.00 93.19 85 ASP A N 1
ATOM 645 C CA . ASP A 1 85 ? 2.584 -7.238 -0.467 1.00 93.19 85 ASP A CA 1
ATOM 646 C C . ASP A 1 85 ? 3.055 -7.009 0.966 1.00 93.19 85 ASP A C 1
ATOM 648 O O . ASP A 1 85 ? 2.567 -7.665 1.895 1.00 93.19 85 ASP A O 1
ATOM 652 N N . ASN A 1 86 ? 3.906 -6.009 1.183 1.00 93.00 86 ASN A N 1
ATOM 653 C CA . ASN A 1 86 ? 4.322 -5.613 2.524 1.00 93.00 86 ASN A CA 1
ATOM 654 C C . ASN A 1 86 ? 3.116 -5.139 3.356 1.00 93.00 86 ASN A C 1
ATOM 656 O O . ASN A 1 86 ? 2.979 -5.508 4.525 1.00 93.00 86 ASN A O 1
ATOM 660 N N . SER A 1 87 ? 2.170 -4.410 2.752 1.00 92.81 87 SER A N 1
ATOM 661 C CA . SER A 1 87 ? 0.929 -3.997 3.424 1.00 92.81 87 SER A CA 1
ATOM 662 C C . SER A 1 87 ? 0.070 -5.203 3.819 1.00 92.81 87 SER A C 1
ATOM 664 O O . SER A 1 87 ? -0.452 -5.246 4.933 1.00 92.81 87 SER A O 1
ATOM 666 N N . ARG A 1 88 ? -0.054 -6.213 2.945 1.00 92.75 88 ARG A N 1
ATOM 667 C CA . ARG A 1 88 ? -0.762 -7.477 3.227 1.00 92.75 88 ARG A CA 1
ATOM 668 C C . ARG A 1 88 ? -0.078 -8.287 4.325 1.00 92.75 88 ARG A C 1
ATOM 670 O O . ARG A 1 88 ? -0.772 -8.988 5.062 1.00 92.75 88 ARG A O 1
ATOM 677 N N . GLY A 1 89 ? 1.250 -8.233 4.419 1.00 91.50 89 GLY A N 1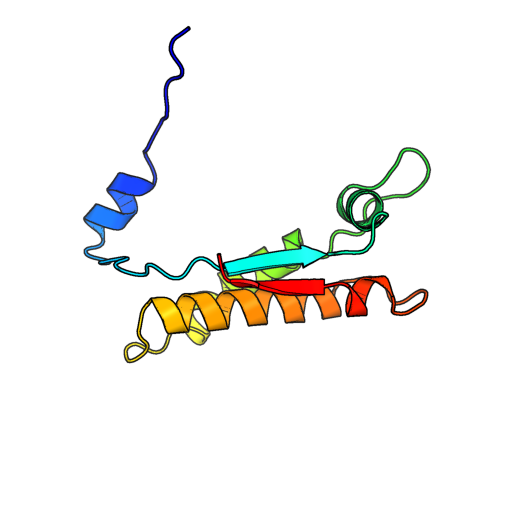
ATOM 678 C CA . GLY A 1 89 ? 2.035 -8.887 5.469 1.00 91.50 89 GLY A CA 1
ATOM 679 C C . GLY A 1 89 ? 1.897 -8.209 6.834 1.00 91.50 89 GLY A C 1
ATOM 680 O O . GLY A 1 89 ? 1.791 -8.894 7.849 1.00 91.50 89 GLY A O 1
ATOM 681 N N . ASN A 1 90 ? 1.840 -6.876 6.848 1.00 91.38 90 ASN A N 1
ATOM 682 C CA . ASN A 1 90 ? 1.705 -6.075 8.068 1.00 91.38 90 ASN A CA 1
ATOM 683 C C . ASN A 1 90 ? 0.250 -5.982 8.567 1.00 91.38 90 ASN A C 1
ATOM 685 O O . ASN A 1 90 ? 0.015 -5.683 9.737 1.00 91.38 90 ASN A O 1
ATOM 689 N N . ALA A 1 91 ? -0.733 -6.219 7.695 1.00 90.25 91 ALA A N 1
ATOM 690 C CA . ALA A 1 91 ? -2.141 -6.128 8.051 1.00 90.25 91 ALA A CA 1
ATOM 691 C C . ALA A 1 91 ? -2.569 -7.243 9.035 1.00 90.25 91 ALA A C 1
ATOM 693 O O . ALA A 1 91 ? -2.248 -8.420 8.832 1.00 90.25 91 ALA A O 1
ATOM 694 N N . PRO A 1 92 ? -3.344 -6.904 10.085 1.00 86.38 92 PRO A N 1
ATOM 695 C CA . PRO A 1 92 ? -3.777 -7.864 11.097 1.00 86.38 92 PRO A CA 1
ATOM 696 C C . PRO A 1 92 ? -4.648 -8.995 10.523 1.00 86.38 92 PRO A C 1
ATOM 698 O O . PRO A 1 92 ? -5.478 -8.804 9.631 1.00 86.38 92 PRO A O 1
ATOM 701 N N . VAL A 1 93 ? -4.462 -10.197 11.073 1.00 79.00 93 VAL A N 1
ATOM 702 C CA . VAL A 1 93 ? -5.012 -11.479 10.589 1.00 79.00 93 VAL A CA 1
ATOM 703 C C . VAL A 1 93 ? -6.308 -11.909 11.298 1.00 79.00 93 VAL A C 1
ATOM 705 O O . VAL A 1 93 ? -6.512 -13.092 11.540 1.00 79.00 93 VAL A O 1
ATOM 708 N N . ASP A 1 94 ? -7.211 -10.974 11.612 1.00 73.38 94 ASP A N 1
ATOM 709 C CA . ASP A 1 94 ? -8.478 -11.313 12.294 1.00 73.38 94 ASP A CA 1
ATOM 710 C C . ASP A 1 94 ? -9.367 -12.249 11.453 1.00 73.38 94 ASP A C 1
ATOM 712 O O . ASP A 1 94 ? -9.666 -13.373 11.848 1.00 73.38 94 ASP A O 1
ATOM 716 N N . THR A 1 95 ? -9.786 -11.799 10.267 1.00 75.31 95 THR A N 1
ATOM 717 C CA . THR A 1 95 ? -10.625 -12.577 9.332 1.00 75.31 95 THR A CA 1
ATOM 718 C C . THR A 1 95 ? -9.987 -12.739 7.954 1.00 75.31 95 THR A C 1
ATOM 720 O O . THR A 1 95 ? -10.597 -13.312 7.059 1.00 75.31 95 THR A O 1
ATOM 723 N N . GLY A 1 96 ? -8.787 -12.186 7.748 1.00 85.00 96 GLY A N 1
ATOM 724 C CA . GLY A 1 96 ? -8.128 -12.104 6.438 1.00 85.00 96 GLY A CA 1
ATOM 725 C C . GLY A 1 96 ? -8.700 -11.027 5.507 1.00 85.00 96 GLY A C 1
ATOM 726 O O . GLY A 1 96 ? -7.957 -10.478 4.703 1.00 85.00 96 GLY A O 1
ATOM 727 N N . ASN A 1 97 ? -9.955 -10.606 5.702 1.00 89.19 97 ASN A N 1
ATOM 728 C CA . ASN A 1 97 ? -10.654 -9.665 4.819 1.00 89.19 97 ASN A CA 1
ATOM 729 C C . ASN A 1 97 ? -9.905 -8.340 4.583 1.00 89.19 97 ASN A C 1
ATOM 731 O O . ASN A 1 97 ? -9.942 -7.798 3.483 1.00 89.19 97 ASN A O 1
ATOM 735 N N . LEU A 1 98 ? -9.202 -7.812 5.594 1.00 89.81 98 LEU A N 1
ATOM 736 C CA . LEU A 1 98 ? -8.400 -6.598 5.412 1.00 89.81 98 LEU A CA 1
ATOM 737 C C . LEU A 1 98 ? -7.243 -6.836 4.433 1.00 89.81 98 LEU A C 1
ATOM 739 O O . LEU A 1 98 ? -7.041 -6.019 3.540 1.00 89.81 98 LEU A O 1
ATOM 743 N N . ARG A 1 99 ? -6.534 -7.961 4.576 1.00 90.19 99 ARG A N 1
ATOM 744 C CA . ARG A 1 99 ? -5.408 -8.351 3.715 1.00 90.19 99 ARG A CA 1
ATOM 745 C C . ARG A 1 99 ? -5.881 -8.540 2.278 1.00 90.19 99 ARG A C 1
ATOM 747 O O . ARG A 1 99 ? -5.311 -7.953 1.364 1.00 90.19 99 ARG A O 1
ATOM 754 N N . ASP A 1 100 ? -6.982 -9.265 2.108 1.00 91.88 100 ASP A N 1
ATOM 755 C CA . ASP A 1 100 ? -7.563 -9.563 0.796 1.00 91.88 100 ASP A CA 1
ATOM 756 C C . ASP A 1 100 ? -8.120 -8.307 0.102 1.00 91.88 100 ASP A C 1
ATOM 758 O O . ASP A 1 100 ? -8.249 -8.263 -1.120 1.00 91.88 100 ASP A O 1
ATOM 762 N N . SER A 1 101 ? -8.425 -7.255 0.869 1.00 92.06 101 SER A N 1
ATOM 763 C CA . SER A 1 101 ? -8.924 -5.986 0.332 1.00 92.06 101 SER A CA 1
ATOM 764 C C . SER A 1 101 ? -7.839 -5.061 -0.232 1.00 92.06 101 SER A C 1
ATOM 766 O O . SER A 1 101 ? -8.187 -4.033 -0.819 1.00 92.06 101 SER A O 1
ATOM 768 N N . ILE A 1 102 ? -6.552 -5.375 -0.033 1.00 91.94 102 ILE A N 1
ATOM 769 C CA . ILE A 1 102 ? -5.428 -4.539 -0.475 1.00 91.94 102 ILE A CA 1
ATOM 770 C C . ILE A 1 102 ? -5.105 -4.842 -1.937 1.00 91.94 102 ILE A C 1
ATOM 772 O O . ILE A 1 102 ? -4.669 -5.945 -2.282 1.00 91.94 102 ILE A O 1
ATOM 776 N N . THR A 1 103 ? -5.276 -3.841 -2.796 1.00 92.06 103 THR A N 1
ATOM 777 C CA . THR A 1 103 ? -5.080 -3.970 -4.244 1.00 92.06 103 THR A CA 1
ATOM 778 C C . THR A 1 103 ? -4.321 -2.797 -4.839 1.00 92.06 103 THR A C 1
ATOM 780 O O . THR A 1 103 ? -4.417 -1.674 -4.340 1.00 92.06 103 THR A O 1
ATOM 783 N N . VAL A 1 104 ? -3.634 -3.068 -5.945 1.00 91.31 104 VAL A N 1
ATOM 784 C CA . VAL A 1 104 ? -2.984 -2.074 -6.798 1.00 91.31 104 VAL A CA 1
ATOM 785 C C . VAL A 1 104 ? -3.915 -1.746 -7.968 1.00 91.31 104 VAL A C 1
ATOM 787 O O . VAL A 1 104 ? -4.499 -2.645 -8.571 1.00 91.31 104 VAL A O 1
ATOM 790 N N . GLU A 1 105 ? -4.090 -0.462 -8.261 1.00 86.81 105 GLU A N 1
ATOM 791 C CA . GLU A 1 105 ? -4.836 0.037 -9.420 1.00 86.81 105 GLU A CA 1
ATOM 792 C C . GLU A 1 105 ? -3.955 1.008 -10.212 1.00 86.81 105 GLU A C 1
ATOM 794 O O . GLU A 1 105 ? -3.376 1.922 -9.628 1.00 86.81 105 GLU A O 1
ATOM 799 N N . GLU A 1 106 ? -3.873 0.83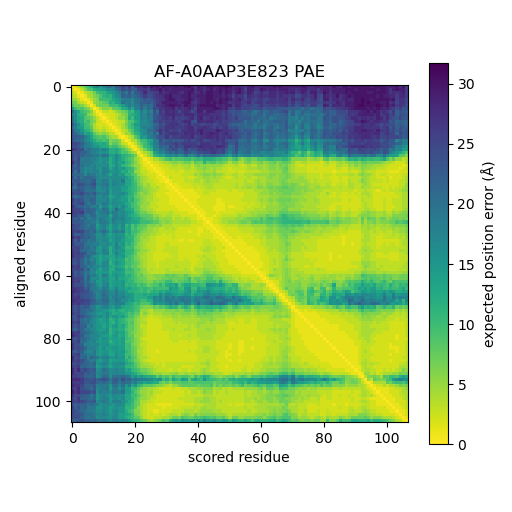1 -11.525 1.00 83.19 106 GLU A N 1
ATOM 800 C CA . GLU A 1 106 ? -3.270 1.795 -12.453 1.00 83.19 106 GLU A CA 1
ATOM 801 C C . GLU A 1 106 ? -4.269 2.941 -12.740 1.00 83.19 106 GLU A C 1
ATOM 803 O O . GLU A 1 106 ? -5.475 2.686 -12.835 1.00 83.19 106 GLU A O 1
ATOM 808 N N . GLN A 1 107 ? -3.799 4.196 -12.799 1.00 72.19 107 GLN A N 1
ATOM 809 C CA . GLN A 1 107 ? -4.593 5.413 -13.064 1.00 72.19 107 GLN A CA 1
ATOM 810 C C . GLN A 1 107 ? -4.440 5.921 -14.492 1.00 72.19 107 GLN A C 1
ATOM 812 O O . GLN A 1 107 ? -3.288 5.972 -14.969 1.00 72.19 107 GLN A O 1
#

Secondary structure (DSSP, 8-state):
-------TTHHHHHHTT--------EEEEE--TTHHHHHH--SSS----SHHHHHHHHHHSHHHH--TT--HHHHHHHHHHHHHHHHHHHS--SSSHHHHTEEEEE-

Organism: NCBI:txid2979988

pLDDT: mean 78.54, std 16.72, range [35.06, 94.19]

InterPro domains:
  IPR010064 Bacteriophage HK97-gp10, putative tail-component [PF04883] (60-104)
  IPR010064 Bacteriophage HK97-gp10, putative tail-component [TIGR01725] (19-62)

Mean predicted aligned error: 10.16 Å